Protein AF-A0A8J3TJX1-F1 (afdb_monomer_lite)

Structure (mmCIF, N/CA/C/O backbone):
data_AF-A0A8J3TJX1-F1
#
_entry.id   AF-A0A8J3TJX1-F1
#
loop_
_atom_site.group_PDB
_atom_site.id
_atom_site.type_symbol
_atom_site.label_atom_id
_atom_site.label_alt_id
_atom_site.label_comp_id
_atom_site.label_asym_id
_atom_site.label_entity_id
_atom_site.label_seq_id
_atom_site.pdbx_PDB_ins_code
_atom_site.Cartn_x
_atom_site.Cartn_y
_atom_site.Cartn_z
_atom_site.occupancy
_atom_site.B_iso_or_equiv
_atom_site.auth_seq_id
_atom_site.auth_comp_id
_atom_site.auth_asym_id
_atom_site.auth_atom_id
_atom_site.pdbx_PDB_model_num
ATOM 1 N N . MET A 1 1 ? 6.881 -2.103 4.581 1.00 71.44 1 MET A N 1
ATOM 2 C CA . MET A 1 1 ? 5.526 -1.945 4.130 1.00 71.44 1 MET A CA 1
ATOM 3 C C . MET A 1 1 ? 4.963 -3.289 4.451 1.00 71.44 1 MET A C 1
ATOM 5 O O . MET A 1 1 ? 5.129 -4.197 3.663 1.00 71.44 1 MET A O 1
ATOM 9 N N . PHE A 1 2 ? 4.411 -3.434 5.641 1.00 75.25 2 PHE A N 1
ATOM 10 C CA . PHE A 1 2 ? 3.755 -4.650 6.069 1.00 75.25 2 PHE A CA 1
ATOM 11 C C . PHE A 1 2 ? 2.280 -4.549 5.745 1.00 75.25 2 PHE A C 1
ATOM 13 O O . PHE A 1 2 ? 1.660 -3.515 5.979 1.00 75.25 2 PHE A O 1
ATOM 20 N N . VAL A 1 3 ? 1.724 -5.632 5.218 1.00 79.38 3 VAL A N 1
ATOM 21 C CA . VAL A 1 3 ? 0.285 -5.871 5.226 1.00 79.38 3 VAL A CA 1
ATOM 22 C C . VAL A 1 3 ? 0.061 -6.946 6.276 1.00 79.38 3 VAL A C 1
ATOM 24 O O . VAL A 1 3 ? 0.630 -8.024 6.149 1.00 79.38 3 VAL A O 1
ATOM 27 N N . GLY A 1 4 ? -0.684 -6.637 7.338 1.00 82.75 4 GLY A N 1
ATOM 28 C CA . GLY A 1 4 ? -0.884 -7.597 8.429 1.00 82.75 4 GLY A CA 1
A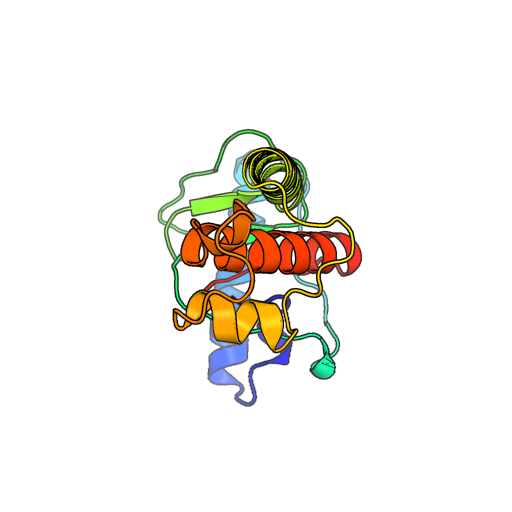TOM 29 C C . GLY A 1 4 ? 0.270 -7.681 9.425 1.00 82.75 4 GLY A C 1
ATOM 30 O O . GLY A 1 4 ? 0.734 -8.767 9.739 1.00 82.75 4 GLY A O 1
ATOM 31 N N . ILE A 1 5 ? 0.753 -6.555 9.958 1.00 83.69 5 ILE A N 1
ATOM 32 C CA . ILE A 1 5 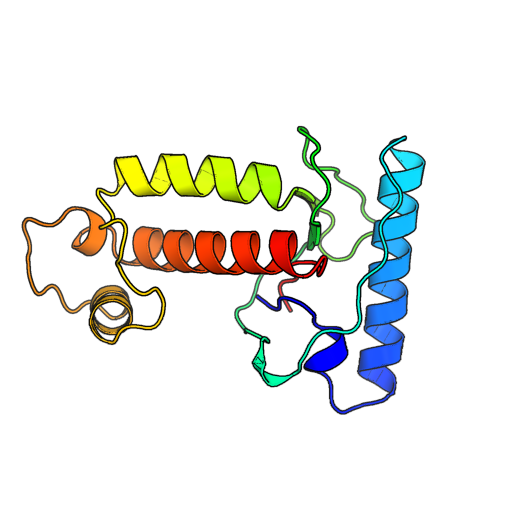? 1.967 -6.544 10.801 1.00 83.69 5 ILE A CA 1
ATOM 33 C C . ILE A 1 5 ? 1.914 -7.470 12.025 1.00 83.69 5 ILE A C 1
ATOM 35 O O . ILE A 1 5 ? 2.947 -7.967 12.457 1.00 83.69 5 ILE A O 1
ATOM 39 N N . LEU A 1 6 ? 0.726 -7.751 12.572 1.00 84.25 6 LEU A N 1
ATOM 40 C CA . LEU A 1 6 ? 0.584 -8.617 13.747 1.00 84.25 6 LEU A CA 1
ATOM 41 C C . LEU A 1 6 ? 1.048 -10.059 13.505 1.00 84.25 6 LEU A C 1
ATOM 43 O O . LEU A 1 6 ? 1.354 -10.751 14.471 1.00 84.25 6 LEU A O 1
ATOM 47 N N . THR A 1 7 ? 1.096 -10.508 12.252 1.00 81.50 7 THR A N 1
ATOM 48 C CA . THR A 1 7 ? 1.478 -11.880 11.883 1.00 81.50 7 THR A CA 1
ATOM 49 C C . THR A 1 7 ? 2.964 -11.993 11.565 1.00 81.50 7 THR A C 1
ATOM 51 O O . THR A 1 7 ? 3.519 -13.086 11.615 1.00 81.50 7 THR A O 1
ATOM 54 N N . ALA A 1 8 ? 3.610 -10.859 11.283 1.00 78.19 8 ALA A N 1
ATOM 55 C CA . ALA A 1 8 ? 5.039 -10.762 11.009 1.00 78.19 8 ALA A CA 1
ATOM 56 C C . ALA A 1 8 ? 5.897 -10.674 12.286 1.00 78.19 8 ALA A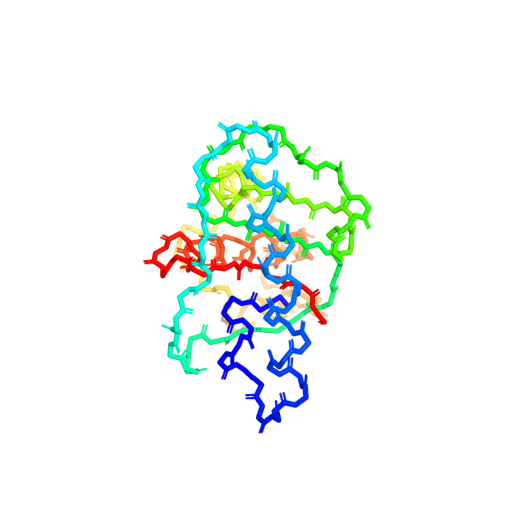 C 1
ATOM 58 O O . ALA A 1 8 ? 7.118 -10.785 12.210 1.00 78.19 8 ALA A O 1
ATOM 59 N N . LEU A 1 9 ? 5.277 -10.451 13.448 1.00 82.56 9 LEU A N 1
ATOM 60 C CA . LEU A 1 9 ? 5.960 -10.297 14.732 1.00 82.56 9 LEU A CA 1
ATOM 61 C C . LEU A 1 9 ? 6.070 -11.642 15.454 1.00 82.56 9 LEU A C 1
ATOM 63 O O . LEU A 1 9 ? 5.093 -12.386 15.546 1.00 82.56 9 LEU A O 1
ATOM 67 N N . ASP A 1 10 ? 7.244 -11.930 16.012 1.00 83.12 10 ASP A N 1
ATOM 68 C CA . ASP A 1 10 ? 7.529 -13.161 16.757 1.00 83.12 10 ASP A CA 1
ATOM 69 C C . ASP A 1 10 ? 7.574 -12.961 18.283 1.00 83.12 10 ASP A C 1
ATOM 71 O O . ASP A 1 10 ? 7.678 -13.938 19.032 1.00 83.12 10 ASP A O 1
ATOM 75 N N . ASP A 1 11 ? 7.437 -11.719 18.759 1.00 87.50 11 ASP A N 1
ATOM 76 C CA . ASP A 1 11 ? 7.528 -11.361 20.170 1.00 87.50 11 ASP A CA 1
ATOM 77 C C . ASP A 1 11 ? 6.237 -10.721 20.730 1.00 87.50 11 ASP A C 1
ATOM 79 O O . ASP A 1 11 ? 5.537 -9.936 20.084 1.00 87.50 11 ASP A O 1
ATOM 83 N N . GLU A 1 12 ? 5.902 -11.065 21.979 1.00 84.94 12 GLU A N 1
ATOM 84 C CA . GLU A 1 12 ? 4.674 -10.595 22.637 1.00 84.94 12 GLU A CA 1
ATOM 85 C C . GLU A 1 12 ? 4.660 -9.076 22.877 1.00 84.94 12 GLU A C 1
ATOM 87 O O . GLU A 1 12 ? 3.581 -8.474 22.914 1.00 84.94 12 GLU A O 1
ATOM 92 N N . GLU A 1 13 ? 5.830 -8.450 23.043 1.00 86.75 13 GLU A N 1
ATOM 93 C CA . GLU A 1 13 ? 5.956 -7.010 23.285 1.00 86.75 13 GLU A CA 1
ATOM 94 C C . GLU A 1 13 ? 5.613 -6.220 22.016 1.00 86.75 13 GLU A C 1
ATOM 96 O O . GLU A 1 13 ? 4.777 -5.314 22.070 1.00 86.75 13 GLU A O 1
ATOM 101 N N . GLY A 1 14 ? 6.157 -6.621 20.867 1.00 84.88 14 GLY A N 1
ATOM 102 C CA . GLY A 1 14 ? 5.836 -6.092 19.548 1.00 84.88 14 GLY A CA 1
ATOM 103 C C . GLY A 1 14 ? 4.355 -6.256 19.222 1.00 84.88 14 GLY A C 1
ATOM 104 O O . GLY A 1 14 ? 3.686 -5.284 18.859 1.00 84.88 14 GLY A O 1
ATOM 105 N N . VAL A 1 15 ? 3.791 -7.450 19.428 1.00 85.88 15 VAL A N 1
ATOM 106 C CA . VAL A 1 15 ? 2.352 -7.688 19.211 1.00 85.88 15 VAL A CA 1
ATOM 107 C C . VAL A 1 15 ? 1.497 -6.769 20.092 1.00 85.88 15 VAL A C 1
ATOM 109 O O . VAL A 1 15 ? 0.511 -6.194 19.620 1.00 85.88 15 VAL A O 1
ATOM 112 N N . ALA A 1 16 ? 1.848 -6.603 21.371 1.00 85.44 16 ALA A N 1
ATOM 113 C CA . ALA A 1 16 ? 1.120 -5.718 22.279 1.00 85.44 16 ALA A CA 1
ATOM 114 C C . ALA A 1 16 ? 1.234 -4.243 21.861 1.00 85.44 16 ALA A C 1
ATOM 116 O O . ALA A 1 16 ? 0.231 -3.522 21.891 1.00 85.44 16 ALA A O 1
ATOM 117 N N . HIS A 1 17 ? 2.424 -3.816 21.437 1.00 85.94 17 HIS A N 1
ATOM 118 C CA . HIS A 1 17 ? 2.682 -2.477 20.921 1.00 85.94 17 HIS A CA 1
ATOM 119 C C . HIS A 1 17 ? 1.791 -2.169 19.711 1.00 85.94 17 HIS A C 1
ATOM 121 O O . HIS A 1 17 ? 0.985 -1.236 19.760 1.00 85.94 17 HIS A O 1
ATOM 127 N N . TYR A 1 18 ? 1.841 -3.004 18.669 1.00 88.12 18 TYR A N 1
ATOM 128 C CA . TYR A 1 18 ? 1.073 -2.768 17.445 1.00 88.12 18 TYR A CA 1
ATOM 129 C C . TYR A 1 18 ? -0.438 -2.921 17.641 1.00 88.12 18 TYR A C 1
ATOM 131 O O . TYR A 1 18 ? -1.209 -2.197 17.017 1.00 88.12 18 TYR A O 1
ATOM 139 N N . ARG A 1 19 ? -0.910 -3.764 18.567 1.00 89.50 19 ARG A N 1
ATOM 140 C CA . ARG A 1 19 ? -2.338 -3.770 18.944 1.00 89.50 19 ARG A CA 1
ATOM 141 C C . ARG A 1 19 ? -2.803 -2.421 19.494 1.00 89.50 19 ARG A C 1
ATOM 143 O O . ARG A 1 19 ? -3.923 -2.006 19.198 1.00 89.50 19 ARG A O 1
ATOM 150 N N . GLY A 1 20 ? -1.966 -1.742 20.281 1.00 87.94 20 GLY A N 1
ATOM 151 C CA . GLY A 1 20 ? -2.249 -0.392 20.774 1.00 87.94 20 GLY A CA 1
ATOM 152 C C . GLY A 1 20 ? -2.376 0.620 19.634 1.00 87.94 20 GLY A C 1
ATOM 153 O O . GLY A 1 20 ? -3.347 1.376 19.578 1.00 87.94 20 GLY A O 1
ATOM 154 N N . GLU A 1 21 ? -1.450 0.567 18.681 1.00 88.50 21 GLU A N 1
ATOM 155 C CA . GLU A 1 21 ? -1.449 1.415 17.486 1.00 88.50 21 GLU A CA 1
ATOM 156 C C . GLU A 1 21 ? -2.686 1.199 16.598 1.00 88.50 21 GLU A C 1
ATOM 158 O O . GLU A 1 21 ? -3.377 2.146 16.212 1.00 88.50 21 GLU A O 1
ATOM 163 N N . LEU A 1 22 ? -3.044 -0.057 16.333 1.00 90.69 22 LEU A N 1
ATOM 164 C CA . LEU A 1 22 ? -4.205 -0.412 15.508 1.00 90.69 22 LEU A CA 1
ATOM 165 C C . LEU A 1 22 ? -5.532 -0.040 16.200 1.00 90.69 22 LEU A C 1
ATOM 167 O O . LEU A 1 22 ? -6.508 0.359 15.549 1.00 90.69 22 LEU A O 1
ATOM 171 N N . ALA A 1 23 ? -5.576 -0.087 17.535 1.00 90.06 23 ALA A N 1
ATOM 172 C CA . ALA A 1 23 ? -6.703 0.436 18.304 1.00 90.06 23 ALA A CA 1
ATOM 173 C C . ALA A 1 23 ? -6.839 1.963 18.159 1.00 90.06 23 ALA A C 1
ATOM 175 O O . ALA A 1 23 ? -7.962 2.477 18.097 1.00 90.06 23 ALA A O 1
ATOM 176 N N . MET A 1 24 ? -5.724 2.692 18.042 1.00 90.50 24 MET A N 1
ATOM 177 C CA . MET A 1 24 ? -5.754 4.130 17.767 1.00 90.50 24 MET A CA 1
ATOM 178 C C . MET A 1 24 ? -6.291 4.439 16.372 1.00 90.50 24 MET A C 1
ATOM 180 O O . MET A 1 24 ? -7.153 5.308 16.240 1.00 90.50 24 MET A O 1
ATOM 184 N N . VAL A 1 25 ? -5.895 3.674 15.353 1.00 89.31 25 VAL A N 1
ATOM 185 C CA . VAL A 1 25 ? -6.476 3.774 14.001 1.00 89.31 25 VAL A CA 1
ATOM 186 C C . VAL A 1 25 ? -8.000 3.587 14.039 1.00 89.31 25 VAL A C 1
ATOM 188 O O . VAL A 1 25 ? -8.749 4.403 13.494 1.00 89.31 25 VAL A O 1
ATOM 191 N N . THR A 1 26 ? -8.474 2.569 14.763 1.00 91.12 26 THR A N 1
ATOM 192 C CA . THR A 1 26 ? -9.909 2.305 14.970 1.00 91.12 26 THR A CA 1
ATOM 193 C C . THR A 1 26 ? -10.630 3.514 15.583 1.00 91.12 26 THR A C 1
ATOM 195 O O . THR A 1 26 ? -11.705 3.923 15.127 1.00 91.12 26 THR A O 1
ATOM 198 N N . ALA A 1 27 ? -10.049 4.100 16.634 1.00 90.50 27 ALA A N 1
ATOM 199 C CA . ALA A 1 27 ? -10.614 5.254 17.324 1.00 90.50 27 ALA A CA 1
ATOM 200 C C . ALA A 1 27 ? -10.674 6.495 16.418 1.00 90.50 27 ALA A C 1
ATOM 202 O O . ALA A 1 27 ? -11.666 7.230 16.454 1.00 90.50 27 ALA A O 1
ATOM 203 N N . THR A 1 28 ? -9.656 6.699 15.582 1.00 91.19 28 THR A N 1
ATOM 204 C CA . THR A 1 28 ? -9.576 7.808 14.623 1.00 91.19 28 THR A CA 1
ATOM 205 C C . THR A 1 28 ? -10.650 7.702 13.541 1.00 91.19 28 THR A C 1
ATOM 207 O O . THR A 1 28 ? -11.369 8.675 13.307 1.00 91.19 28 THR A O 1
ATOM 210 N N . LEU A 1 29 ? -10.861 6.517 12.954 1.00 90.50 29 LEU A N 1
ATOM 211 C CA . LEU A 1 29 ? -11.952 6.289 11.993 1.00 90.50 29 LEU A CA 1
ATOM 212 C C . LEU A 1 29 ? -13.322 6.594 12.609 1.00 90.50 29 LEU A C 1
ATOM 214 O O . LEU A 1 29 ? -14.138 7.309 12.022 1.00 90.50 29 LEU A O 1
ATOM 218 N N . LYS A 1 30 ? -13.555 6.113 13.836 1.00 91.00 30 LYS A N 1
ATOM 219 C CA . LYS A 1 30 ? -14.800 6.373 14.566 1.00 91.00 30 LYS A CA 1
ATOM 220 C C . LYS A 1 30 ? -15.005 7.866 14.836 1.00 91.00 30 LYS A C 1
ATOM 222 O O . LYS A 1 30 ? -16.119 8.361 14.677 1.00 91.00 30 LYS A O 1
ATOM 227 N N . ALA A 1 31 ? -13.955 8.587 15.233 1.00 89.81 31 ALA A N 1
ATOM 228 C CA . ALA A 1 31 ? -14.015 10.030 15.472 1.00 89.81 31 ALA A CA 1
ATOM 229 C C . ALA A 1 31 ? -14.323 10.824 14.190 1.00 89.81 31 ALA A C 1
ATOM 231 O O . ALA A 1 31 ? -15.010 11.842 14.257 1.00 89.81 31 ALA A O 1
ATOM 232 N N . ALA A 1 32 ? -13.880 10.329 13.032 1.00 88.38 32 ALA A N 1
ATOM 233 C CA . ALA A 1 32 ? -14.190 10.892 11.719 1.00 88.38 32 ALA A CA 1
ATOM 234 C C . ALA A 1 32 ? -15.598 10.529 11.196 1.00 88.38 32 ALA A C 1
ATOM 236 O O . ALA A 1 32 ? -15.982 10.977 10.118 1.00 88.38 32 ALA A O 1
ATOM 237 N N . GLY A 1 33 ? -16.381 9.727 11.932 1.00 87.81 33 GLY A N 1
ATOM 238 C CA . GLY A 1 33 ? -17.704 9.267 11.497 1.00 87.81 33 GLY A CA 1
ATOM 239 C C . GLY A 1 33 ? -17.663 8.206 10.392 1.00 87.81 33 GLY A C 1
ATOM 240 O O . GLY A 1 33 ? -18.661 8.011 9.698 1.00 87.81 33 GLY A O 1
ATOM 241 N N . LEU A 1 34 ? -16.521 7.536 10.215 1.00 92.12 34 LEU A N 1
ATOM 242 C CA . LEU A 1 34 ? -16.321 6.479 9.226 1.00 92.12 34 LEU A CA 1
ATOM 243 C C . LEU A 1 34 ? -16.645 5.091 9.808 1.00 92.12 34 LEU A C 1
ATOM 245 O O . LEU A 1 34 ? -16.701 4.930 11.035 1.00 92.12 34 LEU A O 1
ATOM 249 N N . PRO A 1 35 ? -16.857 4.072 8.947 1.00 86.19 35 PRO A N 1
ATOM 250 C CA . PRO A 1 35 ? -16.982 2.690 9.390 1.00 86.19 35 PRO A CA 1
ATOM 251 C C . PRO A 1 35 ? -15.824 2.290 10.305 1.00 86.19 35 PRO A C 1
ATOM 253 O O . PRO A 1 35 ? -14.665 2.619 10.057 1.00 86.19 35 PRO A O 1
ATOM 256 N N . THR A 1 36 ? -16.156 1.590 11.386 1.00 85.31 36 THR A N 1
ATOM 257 C CA . THR A 1 36 ? -15.150 1.050 12.302 1.00 85.31 36 THR A CA 1
ATOM 258 C C . THR A 1 36 ? -14.425 -0.108 11.622 1.00 85.31 36 THR A C 1
ATOM 260 O O . THR A 1 36 ? -15.052 -0.894 10.914 1.00 85.31 36 THR A O 1
ATOM 263 N N . TRP A 1 37 ? -13.121 -0.210 11.845 1.00 89.62 37 TRP A N 1
ATOM 264 C CA . TRP A 1 37 ? -12.261 -1.244 11.280 1.00 89.62 37 TRP A CA 1
ATOM 265 C C . TRP A 1 37 ? -11.427 -1.877 12.394 1.00 89.62 37 TRP A C 1
ATOM 267 O O . TRP A 1 37 ? -11.072 -1.189 13.347 1.00 89.62 37 TRP A O 1
ATOM 277 N N . HIS A 1 38 ? -11.143 -3.172 12.272 1.00 84.25 38 HIS A N 1
ATOM 278 C CA . HIS A 1 38 ? -10.259 -3.925 13.155 1.00 84.25 38 HIS A CA 1
ATOM 279 C C . HIS A 1 38 ? -9.333 -4.781 12.293 1.00 84.25 38 HIS A C 1
ATOM 281 O O . HIS A 1 38 ? -9.807 -5.406 11.344 1.00 84.25 38 HIS A O 1
ATOM 287 N N . GLU A 1 39 ? -8.045 -4.807 12.637 1.00 84.62 39 GLU A N 1
ATOM 288 C CA . GLU A 1 39 ? -7.056 -5.648 11.959 1.00 84.62 39 GLU A CA 1
ATOM 289 C C . GLU A 1 39 ? -7.465 -7.134 12.061 1.00 84.62 39 GLU A C 1
ATOM 291 O O . GLU A 1 39 ? -7.750 -7.602 13.170 1.00 84.62 39 GLU A O 1
ATOM 296 N N . PRO A 1 40 ? -7.536 -7.868 10.939 1.00 81.19 40 PRO A N 1
ATOM 297 C CA . PRO A 1 40 ? -7.765 -9.305 10.924 1.00 81.19 40 PRO A CA 1
ATOM 298 C C . PRO A 1 40 ? -6.485 -10.085 11.259 1.00 81.19 40 PRO A C 1
ATOM 300 O O . PRO A 1 40 ? -5.374 -9.603 11.053 1.00 81.19 40 PRO A O 1
ATOM 303 N N . ASP A 1 41 ? -6.645 -11.328 11.715 1.00 75.00 41 ASP A N 1
ATOM 304 C CA . ASP A 1 41 ? -5.539 -12.286 11.750 1.00 75.00 41 ASP A CA 1
ATOM 305 C C . ASP A 1 41 ? -5.247 -12.739 10.306 1.00 75.00 41 ASP A C 1
ATOM 307 O O . ASP A 1 41 ? -6.134 -13.266 9.630 1.00 75.00 41 ASP A O 1
ATOM 311 N N . VAL A 1 42 ? -4.026 -12.503 9.823 1.00 68.94 42 VAL A N 1
ATOM 312 C CA . VAL A 1 42 ? -3.579 -12.818 8.449 1.00 68.94 42 VAL A CA 1
ATOM 313 C C . VAL A 1 42 ? -2.634 -14.032 8.459 1.00 68.94 42 VAL A C 1
ATOM 315 O O . VAL A 1 42 ? -2.102 -14.402 9.505 1.00 68.94 42 VAL A O 1
ATOM 318 N N . ASP A 1 43 ? -2.419 -14.688 7.320 1.00 67.12 43 ASP A N 1
ATOM 319 C CA . ASP A 1 43 ? -1.413 -15.755 7.228 1.00 67.12 43 ASP A CA 1
ATOM 320 C C . ASP A 1 43 ? 0.004 -15.131 7.232 1.00 67.12 43 ASP A C 1
ATOM 322 O O . ASP A 1 43 ? 0.231 -14.163 6.498 1.00 67.12 43 ASP A O 1
ATOM 326 N N . PRO A 1 44 ? 0.964 -15.615 8.047 1.00 58.59 44 PRO A N 1
ATOM 327 C CA . PRO A 1 44 ? 2.343 -15.119 8.038 1.00 58.59 44 PRO A CA 1
ATOM 328 C C . PRO A 1 44 ? 3.022 -15.185 6.663 1.00 58.59 44 PRO A C 1
ATOM 330 O O . PRO A 1 44 ? 3.867 -14.341 6.364 1.00 58.59 44 PRO A O 1
ATOM 333 N N . ASP A 1 45 ? 2.633 -16.143 5.815 1.00 60.97 45 ASP A N 1
ATOM 334 C CA . ASP A 1 45 ? 3.189 -16.301 4.466 1.00 60.97 45 ASP A CA 1
ATOM 335 C C . ASP A 1 45 ? 2.719 -15.194 3.487 1.00 60.97 45 ASP A C 1
ATOM 337 O O . ASP A 1 45 ? 3.228 -15.097 2.369 1.00 60.97 45 ASP A O 1
ATOM 341 N N . GLU A 1 46 ? 1.783 -14.325 3.897 1.00 59.25 46 GLU A N 1
ATOM 342 C CA . GLU A 1 46 ? 1.267 -13.191 3.111 1.00 59.25 46 GLU A CA 1
ATOM 343 C C . GLU A 1 46 ? 1.886 -11.820 3.497 1.00 59.25 46 GLU A C 1
ATOM 345 O O . GLU A 1 46 ? 1.481 -10.786 2.954 1.00 59.25 46 GLU A O 1
ATOM 350 N N . ALA A 1 47 ? 2.872 -11.778 4.406 1.00 51.91 47 ALA A N 1
ATOM 351 C CA . ALA A 1 47 ? 3.498 -10.539 4.903 1.00 51.91 47 ALA A CA 1
ATOM 352 C C . ALA A 1 47 ? 4.615 -9.957 3.981 1.00 51.91 47 ALA A C 1
ATOM 354 O O . ALA A 1 47 ? 5.273 -10.683 3.239 1.00 51.91 47 ALA A O 1
ATOM 355 N N . TYR A 1 48 ? 4.861 -8.630 4.030 1.00 50.75 48 TYR A N 1
ATOM 356 C CA . TYR A 1 48 ? 5.818 -7.863 3.179 1.00 50.75 48 TYR A CA 1
ATOM 357 C C . TYR A 1 48 ? 6.596 -6.778 3.989 1.00 50.75 48 TYR A C 1
ATOM 359 O O . TYR A 1 48 ? 6.106 -6.424 5.048 1.00 50.75 48 TYR A O 1
ATOM 367 N N . ASP A 1 49 ? 7.756 -6.219 3.560 1.00 44.59 49 ASP A N 1
ATOM 368 C CA . ASP A 1 49 ? 8.578 -5.241 4.353 1.00 44.59 49 ASP A CA 1
ATOM 369 C C . ASP A 1 49 ? 9.342 -4.143 3.526 1.00 44.59 49 ASP A C 1
ATOM 371 O O . ASP A 1 49 ? 9.899 -4.480 2.491 1.00 44.59 49 ASP A O 1
ATOM 375 N N . GLU A 1 50 ? 9.368 -2.864 4.005 1.00 47.88 50 GLU A N 1
ATOM 376 C CA . GLU A 1 50 ? 9.919 -1.543 3.519 1.00 47.88 50 GLU A CA 1
ATOM 377 C C . GLU A 1 50 ? 9.620 -0.320 4.488 1.00 47.88 50 GLU A C 1
ATOM 379 O O . GLU A 1 50 ? 8.506 -0.169 4.990 1.00 47.88 50 GLU A O 1
ATOM 384 N N . GLN A 1 51 ? 10.510 0.669 4.685 1.00 43.31 51 GLN A N 1
ATOM 385 C CA . GLN A 1 51 ? 10.340 1.727 5.727 1.00 43.31 51 GLN A CA 1
ATOM 386 C C . GLN A 1 51 ? 9.745 3.084 5.256 1.00 43.31 51 GLN A C 1
ATOM 388 O O . GLN A 1 51 ? 10.319 3.774 4.415 1.00 43.31 51 GLN A O 1
ATOM 393 N N . MET A 1 52 ? 8.646 3.524 5.884 1.00 54.75 52 MET A N 1
ATOM 394 C CA . MET A 1 52 ? 7.997 4.862 5.878 1.00 54.75 52 MET A CA 1
ATOM 395 C C . MET A 1 52 ? 7.164 4.988 7.181 1.00 54.75 52 MET A C 1
ATOM 397 O O . MET A 1 52 ? 7.189 4.065 7.977 1.00 54.75 52 MET A O 1
ATOM 401 N N . TYR A 1 53 ? 6.432 6.081 7.441 1.00 63.41 53 TYR A N 1
ATOM 402 C CA . TYR A 1 53 ? 5.553 6.208 8.624 1.00 63.41 53 TYR A CA 1
ATOM 403 C C . TYR A 1 53 ? 4.095 6.488 8.214 1.00 63.41 53 TYR A C 1
ATOM 405 O O . TYR A 1 53 ? 3.860 7.236 7.265 1.00 63.41 53 TYR A O 1
ATOM 413 N N . GLY A 1 54 ? 3.122 5.941 8.954 1.00 82.94 54 GLY A N 1
ATOM 414 C CA . GLY A 1 54 ? 1.677 6.107 8.719 1.00 82.94 54 GLY A CA 1
ATOM 415 C C . GLY A 1 54 ? 0.975 4.800 8.329 1.00 82.94 54 GLY A C 1
ATOM 416 O O . GLY A 1 54 ? 1.617 3.760 8.200 1.00 82.94 54 GLY A O 1
ATOM 417 N N . TYR A 1 55 ? -0.347 4.851 8.136 1.00 89.75 55 TYR A N 1
ATOM 418 C CA . TYR A 1 55 ? -1.164 3.668 7.827 1.00 89.75 55 TYR A CA 1
ATOM 419 C C . TYR A 1 55 ? -2.071 3.888 6.613 1.00 89.75 55 TYR A C 1
ATOM 421 O O . TYR A 1 55 ? -2.614 4.979 6.432 1.00 89.75 55 TYR A O 1
ATOM 429 N N . TYR A 1 56 ? -2.316 2.831 5.835 1.00 93.81 56 TYR A N 1
ATOM 430 C CA . TYR A 1 56 ? -3.466 2.739 4.929 1.00 93.81 56 TYR A CA 1
ATOM 431 C C . TYR A 1 56 ? -4.387 1.606 5.374 1.00 93.81 56 TYR A C 1
ATOM 433 O O . TYR A 1 56 ? -3.929 0.491 5.604 1.00 93.81 56 TYR A O 1
ATOM 441 N N . VAL A 1 57 ? -5.686 1.878 5.485 1.00 95.3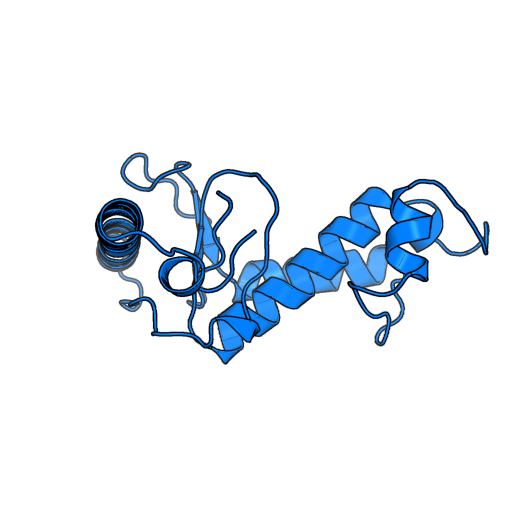8 57 VAL A N 1
ATOM 442 C CA . VAL A 1 57 ? -6.691 0.885 5.906 1.00 95.38 57 VAL A CA 1
ATOM 443 C C . VAL A 1 57 ? -7.666 0.548 4.776 1.00 95.38 57 VAL A C 1
ATOM 445 O O . VAL A 1 57 ? -7.957 1.414 3.941 1.00 95.38 57 VAL A O 1
ATOM 448 N N . PRO A 1 58 ? -8.259 -0.660 4.762 1.00 96.19 58 PRO A N 1
ATOM 449 C CA . PRO A 1 58 ? -9.221 -1.096 3.746 1.00 96.19 58 PRO A CA 1
ATOM 450 C C . PRO A 1 58 ? -10.629 -0.540 4.003 1.00 96.19 58 PRO A C 1
ATOM 452 O O . PRO A 1 58 ? -11.633 -1.246 4.002 1.00 96.19 58 PRO A O 1
ATOM 455 N N . VAL A 1 59 ? -10.701 0.768 4.240 1.00 95.75 59 VAL A N 1
ATOM 456 C CA . VAL A 1 59 ? -11.939 1.540 4.341 1.00 95.75 59 VAL A CA 1
ATOM 457 C C . VAL A 1 59 ? -11.896 2.597 3.250 1.00 95.75 59 VAL A C 1
ATOM 459 O O . VAL A 1 59 ? -10.892 3.293 3.100 1.00 95.75 59 VAL A O 1
ATOM 462 N N . ASP A 1 60 ? -12.962 2.722 2.463 1.00 96.62 60 ASP A N 1
ATOM 463 C CA . ASP A 1 60 ? -13.041 3.751 1.427 1.00 96.62 60 ASP A CA 1
ATOM 464 C C . ASP A 1 60 ? -13.410 5.115 2.033 1.00 96.62 60 ASP A C 1
ATOM 466 O O . ASP A 1 60 ? -14.535 5.334 2.487 1.00 96.62 60 ASP A O 1
ATOM 470 N N . PHE A 1 61 ? -12.455 6.045 2.019 1.00 94.94 61 PHE A N 1
ATOM 471 C CA . PHE A 1 61 ? -12.660 7.447 2.368 1.00 94.94 61 PHE A CA 1
ATOM 472 C C . PHE A 1 61 ? -11.696 8.332 1.573 1.00 94.94 61 PHE A C 1
ATOM 474 O O . PHE A 1 61 ? -10.590 7.922 1.239 1.00 94.94 61 PHE A O 1
ATOM 481 N N . GLN A 1 62 ? -12.138 9.543 1.237 1.00 90.12 62 GLN A N 1
ATOM 482 C CA . GLN A 1 62 ? -11.422 10.442 0.326 1.00 90.12 62 GLN A CA 1
ATOM 483 C C . GLN A 1 62 ? -10.256 11.214 0.972 1.00 90.12 62 GLN A C 1
ATOM 485 O O . GLN A 1 62 ? -9.143 11.123 0.458 1.00 90.12 62 GLN A O 1
ATOM 490 N N . PRO A 1 63 ? -10.457 11.994 2.051 1.00 90.19 63 PRO A N 1
ATOM 491 C CA . PRO A 1 63 ? -9.372 12.790 2.613 1.00 90.19 63 PRO A CA 1
ATOM 492 C C . PRO A 1 63 ? -8.433 11.927 3.458 1.00 90.19 63 PRO A C 1
ATOM 494 O O . PRO A 1 63 ? -8.896 11.159 4.295 1.00 90.19 63 PRO A O 1
ATOM 497 N N . VAL A 1 64 ? -7.118 12.113 3.310 1.00 91.19 64 VAL A N 1
ATOM 498 C CA . VAL A 1 64 ? -6.155 11.610 4.301 1.00 91.19 64 VAL A CA 1
ATOM 499 C C . VAL A 1 64 ? -6.497 12.232 5.652 1.00 91.19 64 VAL A C 1
ATOM 501 O O . VAL A 1 64 ? -6.626 13.455 5.763 1.00 91.19 64 VAL A O 1
ATOM 504 N N . ILE A 1 65 ? -6.664 11.394 6.671 1.00 91.44 65 ILE A N 1
ATOM 505 C CA . ILE A 1 65 ? -6.909 11.858 8.032 1.00 91.44 65 ILE A CA 1
ATOM 506 C C . ILE A 1 65 ? -5.554 12.149 8.667 1.00 91.44 65 ILE A C 1
ATOM 508 O O . ILE A 1 65 ? -4.670 11.293 8.675 1.00 91.44 65 ILE A O 1
ATOM 512 N N . ILE A 1 66 ? -5.405 13.365 9.187 1.00 90.06 66 ILE A N 1
ATOM 513 C CA . ILE A 1 66 ? -4.214 13.797 9.915 1.00 90.06 66 ILE A CA 1
ATOM 514 C C . ILE A 1 66 ? -4.560 13.788 11.399 1.00 90.06 66 ILE A C 1
ATOM 516 O O . ILE A 1 66 ? -5.448 14.525 11.832 1.00 90.06 66 ILE A O 1
ATOM 520 N N . ASP A 1 67 ? -3.881 12.939 12.161 1.00 85.94 67 ASP A N 1
ATOM 521 C CA . ASP A 1 67 ? -4.120 12.768 13.590 1.00 85.94 67 ASP A CA 1
ATOM 522 C C . ASP A 1 67 ? -2.827 12.357 14.294 1.00 85.94 67 ASP A C 1
ATOM 524 O O . ASP A 1 67 ? -2.335 11.247 14.109 1.00 85.94 67 ASP A O 1
ATOM 528 N N . GLU A 1 68 ? -2.291 13.245 15.132 1.00 83.56 68 GLU A N 1
ATOM 529 C CA . GLU A 1 68 ? -1.036 13.030 15.870 1.00 83.56 68 GLU A CA 1
ATOM 530 C C . GLU A 1 68 ? -1.097 11.846 16.847 1.00 83.56 68 GLU A C 1
ATOM 532 O O . GLU A 1 68 ? -0.066 11.405 17.348 1.00 83.56 68 GLU A O 1
ATOM 537 N N . ARG A 1 69 ? -2.295 11.324 17.134 1.00 82.94 69 ARG A N 1
ATOM 538 C CA . ARG A 1 69 ? -2.481 10.150 17.993 1.00 82.94 69 ARG A CA 1
ATOM 539 C C . ARG A 1 69 ? -2.243 8.827 17.260 1.00 82.94 69 ARG A C 1
ATOM 541 O O . ARG A 1 69 ? -2.203 7.791 17.912 1.00 82.94 69 ARG A O 1
ATOM 548 N N . VAL A 1 70 ? -2.153 8.846 15.931 1.00 82.81 70 VAL A N 1
ATOM 549 C CA . VAL A 1 70 ? -1.810 7.688 15.096 1.00 82.81 70 VAL A CA 1
ATOM 550 C C . VAL A 1 70 ? -0.314 7.749 14.803 1.00 82.81 70 VAL A C 1
ATOM 552 O O . VAL A 1 70 ? 0.169 8.807 14.395 1.00 82.81 70 VAL A O 1
ATOM 555 N N . SER A 1 71 ? 0.432 6.648 14.958 1.00 80.81 71 SER A N 1
ATOM 556 C CA . SER A 1 71 ? 1.852 6.666 14.582 1.00 80.81 71 SER A CA 1
ATOM 557 C C . SER A 1 71 ? 2.051 7.061 13.124 1.00 80.81 71 SER A C 1
ATOM 559 O O . SER A 1 71 ? 1.339 6.624 12.222 1.00 80.81 71 SER A O 1
ATOM 561 N N . GLY A 1 72 ? 3.017 7.950 12.906 1.00 78.88 72 GLY A N 1
ATOM 562 C CA . GLY A 1 72 ? 3.255 8.594 11.618 1.00 78.88 72 GLY A CA 1
ATOM 563 C C . GLY A 1 72 ? 2.308 9.748 11.283 1.00 78.88 72 GLY A C 1
ATOM 564 O O . GLY A 1 72 ? 2.604 10.495 10.360 1.00 78.88 72 GLY A O 1
ATOM 565 N N . GLY A 1 73 ? 1.216 9.948 12.025 1.00 83.31 73 GLY A N 1
ATOM 566 C CA . GLY A 1 73 ? 0.327 11.110 11.915 1.00 83.31 73 GLY A CA 1
ATOM 567 C C . GLY A 1 73 ? -0.639 11.106 10.727 1.00 83.31 73 GLY A C 1
ATOM 568 O O . GLY A 1 73 ? -1.499 11.984 10.653 1.00 83.31 73 GLY A O 1
ATOM 569 N N . TYR A 1 74 ? -0.529 10.136 9.814 1.00 89.94 74 TYR A N 1
ATOM 570 C CA . TYR A 1 74 ? -1.327 10.052 8.589 1.00 89.94 74 TYR A CA 1
ATOM 571 C C . TYR A 1 74 ? -2.046 8.707 8.481 1.00 89.94 74 TYR A C 1
ATOM 573 O O . TYR A 1 74 ? -1.430 7.645 8.593 1.00 89.94 74 TYR A O 1
ATOM 581 N N . LEU A 1 75 ? -3.348 8.770 8.200 1.00 92.19 75 LEU A N 1
ATOM 582 C CA . LEU A 1 75 ? -4.198 7.618 7.924 1.00 92.19 75 LEU A CA 1
ATOM 583 C C . LEU A 1 75 ? -4.862 7.774 6.549 1.00 92.19 75 LEU A C 1
ATOM 585 O O . LEU A 1 75 ? -5.69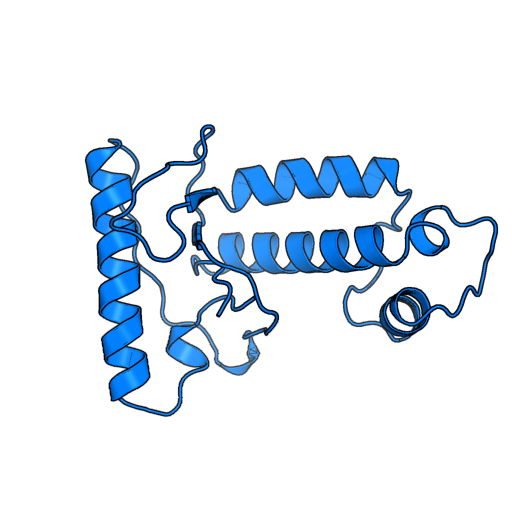0 8.664 6.334 1.00 92.19 75 LEU A O 1
ATOM 589 N N . GLY A 1 76 ? -4.483 6.905 5.616 1.00 94.50 76 GLY A N 1
ATOM 590 C CA . GLY A 1 76 ? -4.994 6.846 4.250 1.00 94.50 76 GLY A CA 1
ATOM 591 C C . GLY A 1 76 ? -5.927 5.660 3.991 1.00 94.50 76 GLY A C 1
ATOM 592 O O . GLY A 1 76 ? -6.058 4.740 4.797 1.00 94.50 76 GLY A O 1
ATOM 593 N N . SER A 1 77 ? -6.589 5.685 2.836 1.00 96.88 77 SER A N 1
ATOM 594 C CA . SER A 1 77 ? -7.460 4.604 2.364 1.00 96.88 77 SER A CA 1
ATOM 595 C C . SER A 1 77 ? -6.718 3.714 1.367 1.00 96.88 77 SER A C 1
ATOM 597 O O . SER A 1 77 ? -6.228 4.224 0.357 1.00 96.88 77 SER A O 1
ATOM 599 N N . SER A 1 78 ? -6.692 2.395 1.584 1.00 97.44 78 SER A N 1
ATOM 600 C CA . SER A 1 78 ? -6.126 1.429 0.626 1.00 97.44 78 SER A CA 1
ATOM 601 C C . SER A 1 78 ? -6.865 1.459 -0.716 1.00 97.44 78 SER A C 1
ATOM 603 O O . SER A 1 78 ? -6.244 1.310 -1.764 1.00 97.44 78 SER A O 1
ATOM 605 N N . HIS A 1 79 ? -8.173 1.748 -0.714 1.00 97.50 79 HIS A N 1
ATOM 606 C CA . HIS A 1 79 ? -8.947 1.930 -1.946 1.00 97.50 79 HIS A CA 1
ATOM 607 C C . HIS A 1 79 ? -8.475 3.153 -2.738 1.00 97.50 79 HIS A C 1
ATOM 609 O O . HIS A 1 79 ? -8.249 3.066 -3.944 1.00 97.50 79 HIS A O 1
ATOM 615 N N . ARG A 1 80 ? -8.283 4.296 -2.064 1.00 97.00 80 ARG A N 1
ATOM 616 C CA . ARG A 1 80 ? -7.818 5.524 -2.730 1.00 97.00 80 ARG A CA 1
ATOM 617 C C . ARG A 1 80 ? -6.360 5.450 -3.154 1.00 97.00 80 ARG A C 1
ATOM 619 O O . ARG A 1 80 ? -6.035 5.968 -4.221 1.00 97.00 80 ARG A O 1
ATOM 626 N N . LEU A 1 81 ? -5.521 4.780 -2.365 1.00 96.06 81 LEU A N 1
ATOM 627 C CA . LEU A 1 81 ? -4.144 4.469 -2.735 1.00 96.06 81 LEU A CA 1
ATOM 628 C C . LEU A 1 81 ? -4.110 3.626 -4.015 1.00 96.06 81 LEU A C 1
ATOM 630 O O . LEU A 1 81 ? -3.441 4.013 -4.967 1.00 96.06 81 LEU A O 1
ATOM 634 N N . LEU A 1 82 ? -4.886 2.536 -4.077 1.00 96.75 82 LEU A N 1
ATOM 635 C CA . LEU A 1 82 ? -4.962 1.682 -5.265 1.00 96.75 82 LEU A CA 1
ATOM 636 C C . LEU A 1 82 ? -5.405 2.472 -6.503 1.00 96.75 82 LEU A C 1
ATOM 638 O O . LEU A 1 82 ? -4.768 2.379 -7.550 1.00 96.75 82 LEU A O 1
ATOM 642 N N . ASP A 1 83 ? -6.461 3.277 -6.386 1.00 97.19 83 ASP A N 1
ATOM 643 C CA . ASP A 1 83 ? -6.963 4.100 -7.490 1.00 97.19 83 ASP A CA 1
ATOM 644 C C . ASP A 1 83 ? -5.902 5.076 -8.030 1.00 97.19 83 ASP A C 1
ATOM 646 O O . ASP A 1 83 ? -5.816 5.289 -9.245 1.00 97.19 83 ASP A O 1
ATOM 650 N N . GLU A 1 84 ? -5.120 5.701 -7.144 1.00 95.81 84 GLU A N 1
ATOM 651 C CA . GLU A 1 84 ? -4.031 6.613 -7.514 1.00 95.81 84 GLU A CA 1
ATOM 652 C C . GLU A 1 84 ? -2.861 5.860 -8.144 1.00 95.81 84 GLU A C 1
ATOM 654 O O . GLU A 1 84 ? -2.422 6.221 -9.236 1.00 95.81 84 GLU A O 1
ATOM 659 N N . CYS A 1 85 ? -2.402 4.766 -7.536 1.00 96.38 85 CYS A N 1
ATOM 660 C CA . CYS A 1 85 ? -1.314 3.978 -8.100 1.00 96.38 85 CYS A CA 1
ATOM 661 C C . CYS A 1 85 ? -1.690 3.389 -9.467 1.00 96.38 85 CYS A C 1
ATOM 663 O O . CYS A 1 85 ? -0.869 3.411 -10.373 1.00 96.38 85 CYS A O 1
ATOM 665 N N . LEU A 1 86 ? -2.941 2.972 -9.694 1.00 96.88 86 LEU A N 1
ATOM 666 C CA . LEU A 1 86 ? -3.397 2.539 -11.023 1.00 96.88 86 LEU A CA 1
ATOM 667 C C . LEU A 1 86 ? -3.420 3.682 -12.054 1.00 96.88 86 LEU A C 1
ATOM 669 O O . LEU A 1 86 ? -3.271 3.428 -13.251 1.00 96.88 86 LEU A O 1
ATOM 673 N N . ARG A 1 87 ? -3.616 4.943 -11.637 1.00 96.75 87 ARG A N 1
ATOM 674 C CA . ARG A 1 87 ? -3.438 6.104 -12.531 1.00 96.75 87 ARG A CA 1
ATOM 675 C C . ARG A 1 87 ? -1.969 6.302 -12.881 1.00 96.75 87 ARG A C 1
ATOM 677 O O . ARG A 1 87 ? -1.669 6.485 -14.058 1.00 96.75 87 ARG A O 1
ATOM 684 N N . LEU A 1 88 ? -1.083 6.230 -11.890 1.00 96.19 88 LEU A N 1
ATOM 685 C CA . LEU A 1 88 ? 0.362 6.349 -12.089 1.00 96.19 88 LEU A CA 1
ATOM 686 C C . LEU A 1 88 ? 0.903 5.218 -12.966 1.00 96.19 88 LEU A C 1
ATOM 688 O O . LEU A 1 88 ? 1.647 5.490 -13.898 1.00 96.19 88 LEU A O 1
ATOM 692 N N . ALA A 1 89 ? 0.456 3.981 -12.757 1.00 96.31 89 ALA A N 1
ATOM 693 C CA . ALA A 1 89 ? 0.874 2.832 -13.550 1.00 96.31 89 ALA A CA 1
ATOM 694 C C . ALA A 1 89 ? 0.592 3.007 -15.044 1.00 96.31 89 ALA A C 1
ATOM 696 O O . ALA A 1 89 ? 1.443 2.699 -15.874 1.00 96.31 89 ALA A O 1
ATOM 697 N N . ARG A 1 90 ? -0.561 3.593 -15.393 1.00 96.56 90 ARG A N 1
ATOM 698 C CA . ARG A 1 90 ? -0.873 3.943 -16.786 1.00 96.56 90 ARG A CA 1
ATOM 699 C C . ARG A 1 90 ? 0.040 5.032 -17.344 1.00 96.56 90 ARG A C 1
ATOM 701 O O . ARG A 1 90 ? 0.374 4.978 -18.519 1.00 96.56 90 ARG A O 1
ATOM 708 N N . LEU A 1 91 ? 0.422 6.017 -16.530 1.00 96.25 91 LEU A N 1
ATOM 709 C CA . LEU A 1 91 ? 1.344 7.083 -16.941 1.00 96.25 91 LEU A CA 1
ATOM 710 C C . LEU A 1 91 ? 2.786 6.589 -17.083 1.00 96.25 91 LEU A C 1
ATOM 712 O O . LEU A 1 91 ? 3.530 7.140 -17.883 1.00 96.25 91 LEU A O 1
ATOM 716 N N . LEU A 1 92 ? 3.164 5.571 -16.311 1.00 95.50 92 LEU A N 1
ATOM 717 C CA . LEU A 1 92 ? 4.467 4.912 -16.366 1.00 95.50 92 LEU A CA 1
ATOM 718 C C . LEU A 1 92 ? 4.532 3.824 -17.446 1.00 95.50 92 LEU A C 1
ATOM 720 O O . LEU A 1 92 ? 5.599 3.260 -17.658 1.00 95.50 92 LEU A O 1
ATOM 724 N N . GLU A 1 93 ? 3.416 3.531 -18.123 1.00 96.00 93 GLU A N 1
ATOM 725 C CA . GLU A 1 93 ? 3.293 2.434 -19.093 1.00 96.00 93 GLU A CA 1
ATOM 726 C C . GLU A 1 93 ? 3.728 1.081 -18.501 1.00 96.00 93 GLU A C 1
ATOM 728 O O . GLU A 1 93 ? 4.411 0.281 -19.143 1.00 96.00 93 GLU A O 1
ATOM 733 N N . LEU A 1 94 ? 3.337 0.832 -17.245 1.00 94.69 94 LEU A N 1
ATOM 734 C CA . LEU A 1 94 ? 3.559 -0.455 -16.595 1.00 94.69 94 LEU A CA 1
ATOM 735 C C . LEU A 1 94 ? 2.751 -1.550 -17.313 1.00 94.69 94 LEU A C 1
ATOM 737 O O . LEU A 1 94 ? 1.546 -1.367 -17.512 1.00 94.69 94 LEU A O 1
ATOM 741 N N . PRO A 1 95 ? 3.367 -2.691 -17.673 1.00 92.19 95 PRO A N 1
ATOM 742 C CA . PRO A 1 95 ? 2.622 -3.846 -18.157 1.00 92.19 95 PRO A CA 1
ATOM 743 C C . PRO A 1 95 ? 1.642 -4.351 -17.089 1.00 92.19 95 PRO A C 1
ATOM 745 O O . PRO A 1 95 ? 1.986 -4.434 -15.910 1.00 92.19 95 PRO A O 1
ATOM 748 N N . ASP A 1 96 ? 0.424 -4.706 -17.505 1.00 85.31 96 ASP A N 1
ATOM 749 C CA . ASP A 1 96 ? -0.668 -5.091 -16.596 1.00 85.31 96 ASP A CA 1
ATOM 750 C C . ASP A 1 96 ? -0.370 -6.363 -15.778 1.00 85.31 96 ASP A C 1
ATOM 752 O O . ASP A 1 96 ? -0.908 -6.540 -14.681 1.00 85.31 96 ASP A O 1
ATOM 756 N N . ASP A 1 97 ? 0.464 -7.252 -16.320 1.00 87.44 97 ASP A N 1
ATOM 757 C CA . ASP A 1 97 ? 0.877 -8.534 -15.745 1.00 87.44 97 ASP A CA 1
ATOM 758 C C . ASP A 1 97 ? 2.311 -8.515 -15.197 1.00 87.44 97 ASP A C 1
ATOM 760 O O . ASP A 1 97 ? 2.848 -9.567 -14.846 1.00 87.44 97 ASP A O 1
ATOM 764 N N . LEU A 1 98 ? 2.932 -7.332 -15.103 1.00 89.44 98 LEU A N 1
ATOM 765 C CA . LEU A 1 98 ? 4.277 -7.213 -14.560 1.00 89.44 98 LEU A CA 1
ATOM 766 C C . LEU A 1 98 ? 4.272 -7.564 -13.072 1.00 89.44 98 LEU A C 1
ATOM 768 O O . LEU A 1 98 ? 3.706 -6.851 -12.242 1.00 89.44 98 LEU A O 1
ATOM 772 N N . ASP A 1 99 ? 4.930 -8.673 -12.754 1.00 87.25 99 ASP A N 1
ATOM 773 C CA . ASP A 1 99 ? 5.103 -9.151 -11.392 1.00 87.25 99 ASP A CA 1
ATOM 774 C C . ASP A 1 99 ? 6.003 -8.178 -10.589 1.00 87.25 99 ASP A C 1
ATOM 776 O O . ASP A 1 99 ? 7.181 -8.018 -10.938 1.00 87.25 99 ASP A O 1
ATOM 780 N N . PRO A 1 100 ? 5.487 -7.552 -9.504 1.00 86.06 100 PRO A N 1
ATOM 781 C CA . PRO A 1 100 ? 6.243 -6.650 -8.629 1.00 86.06 100 PRO A CA 1
ATOM 782 C C . PRO A 1 100 ? 7.481 -7.275 -7.977 1.00 86.06 100 PRO A C 1
ATOM 784 O O . PRO A 1 100 ? 8.358 -6.541 -7.523 1.00 86.06 100 PRO A O 1
ATOM 787 N N . TRP A 1 101 ? 7.530 -8.606 -7.877 1.00 85.12 101 TRP A N 1
ATOM 788 C CA . TRP A 1 101 ? 8.632 -9.361 -7.277 1.00 85.12 101 TRP A CA 1
ATOM 789 C C . TRP A 1 101 ? 9.576 -9.980 -8.318 1.00 85.12 101 TRP A C 1
ATOM 791 O O . TRP A 1 101 ? 10.523 -10.661 -7.932 1.00 85.12 101 TRP A O 1
ATOM 801 N N . SER A 1 102 ? 9.341 -9.766 -9.616 1.00 89.69 102 SER A N 1
ATOM 802 C CA . SER A 1 102 ? 10.180 -10.352 -10.666 1.00 89.69 102 SER A CA 1
ATOM 803 C C . SER A 1 102 ? 11.594 -9.772 -10.694 1.00 89.69 102 SER A C 1
ATOM 805 O O . SER A 1 102 ? 11.798 -8.581 -10.443 1.00 89.69 102 SER A O 1
ATOM 807 N N . ASP A 1 103 ? 12.559 -10.596 -11.114 1.00 89.12 103 ASP A N 1
ATOM 808 C CA . ASP A 1 103 ? 13.951 -10.175 -11.324 1.00 89.12 103 ASP A CA 1
ATOM 809 C C . ASP A 1 103 ? 14.032 -8.941 -12.231 1.00 89.12 103 ASP A C 1
ATOM 811 O O . ASP A 1 103 ? 14.768 -8.011 -11.942 1.00 89.12 103 ASP A O 1
ATOM 815 N N . ALA A 1 104 ? 13.196 -8.864 -13.272 1.00 87.69 104 ALA A N 1
ATOM 816 C CA . ALA A 1 104 ? 13.162 -7.719 -14.180 1.00 87.69 104 ALA A CA 1
ATOM 817 C C . ALA A 1 104 ? 12.834 -6.389 -13.475 1.00 87.69 104 ALA A C 1
ATOM 819 O O . ALA A 1 104 ? 13.363 -5.348 -13.863 1.00 87.69 104 ALA A O 1
ATOM 820 N N . VAL A 1 105 ? 11.964 -6.406 -12.460 1.00 86.69 105 VAL A N 1
ATOM 821 C CA . VAL A 1 105 ? 11.603 -5.219 -11.671 1.00 86.69 105 VAL A CA 1
ATOM 822 C C . VAL A 1 105 ? 12.708 -4.875 -10.672 1.00 86.69 105 VAL A C 1
ATOM 824 O O . VAL A 1 105 ? 13.064 -3.701 -10.546 1.00 86.69 105 VAL A O 1
ATOM 827 N N . CYS A 1 106 ? 13.279 -5.879 -10.004 1.00 86.69 106 CYS A N 1
ATOM 828 C CA . CYS A 1 106 ? 14.397 -5.703 -9.073 1.00 86.69 106 CYS A CA 1
ATOM 829 C C . CYS A 1 106 ? 15.644 -5.158 -9.789 1.00 86.69 106 CYS A C 1
ATOM 831 O O . CYS A 1 106 ? 16.167 -4.112 -9.408 1.00 86.69 106 CYS A O 1
ATOM 833 N N . ASP A 1 107 ? 16.048 -5.795 -10.887 1.00 88.19 107 ASP A N 1
ATOM 834 C CA . ASP A 1 107 ? 17.169 -5.388 -11.735 1.00 88.19 107 ASP A CA 1
ATOM 835 C C . ASP A 1 107 ? 16.967 -3.962 -12.262 1.00 88.19 107 ASP A C 1
ATOM 837 O O . ASP A 1 107 ? 17.879 -3.127 -12.203 1.00 88.19 107 ASP A O 1
ATOM 841 N N . ALA A 1 108 ? 15.752 -3.655 -12.739 1.00 86.75 108 ALA A N 1
ATOM 842 C CA . ALA A 1 108 ? 15.408 -2.312 -13.180 1.00 86.75 108 ALA A CA 1
ATOM 843 C C . ALA A 1 108 ? 15.609 -1.300 -12.059 1.00 86.75 108 ALA A C 1
ATOM 845 O O . ALA A 1 108 ? 16.278 -0.301 -12.305 1.00 86.75 108 ALA A O 1
ATOM 846 N N . ALA A 1 109 ? 15.110 -1.553 -10.845 1.00 84.88 109 ALA A N 1
ATOM 847 C CA . ALA A 1 109 ? 15.269 -0.666 -9.689 1.00 84.88 109 ALA A CA 1
ATOM 848 C C . ALA A 1 109 ? 16.745 -0.443 -9.301 1.00 84.88 109 ALA A C 1
ATOM 850 O O . ALA A 1 109 ? 17.126 0.683 -8.966 1.00 84.88 109 ALA A O 1
ATOM 851 N N . GLU A 1 110 ? 17.592 -1.467 -9.437 1.00 87.62 110 GLU A N 1
ATOM 852 C CA . GLU A 1 110 ? 19.042 -1.405 -9.188 1.00 87.62 110 GLU A CA 1
ATOM 853 C C . GLU A 1 110 ? 19.841 -0.714 -10.311 1.00 87.62 110 GLU A C 1
ATOM 855 O O . GLU A 1 110 ? 21.030 -0.422 -10.161 1.00 87.62 110 GLU A O 1
ATOM 860 N N . GLY A 1 111 ? 19.181 -0.359 -11.417 1.00 84.38 111 GLY A N 1
ATOM 861 C CA . GLY A 1 111 ? 19.745 0.446 -12.500 1.00 84.38 111 GLY A CA 1
ATOM 862 C C . GLY A 1 111 ? 20.056 -0.323 -13.782 1.00 84.38 111 GLY A C 1
ATOM 863 O O . GLY A 1 111 ? 20.617 0.271 -14.708 1.00 84.38 111 GLY A O 1
ATOM 864 N N . ALA A 1 112 ? 19.689 -1.601 -13.876 1.00 83.12 112 ALA A N 1
ATOM 865 C CA . ALA A 1 112 ? 19.791 -2.359 -15.115 1.00 83.12 112 ALA A CA 1
ATOM 866 C C . ALA A 1 112 ? 18.615 -2.023 -16.046 1.00 83.12 112 ALA A C 1
ATOM 868 O O . ALA A 1 112 ? 17.462 -2.324 -15.766 1.00 83.12 112 ALA A O 1
ATOM 869 N N . ILE A 1 113 ? 18.904 -1.409 -17.193 1.00 82.12 113 ILE A N 1
ATOM 870 C CA . ILE A 1 113 ? 17.894 -1.110 -18.215 1.00 82.12 113 ILE A CA 1
ATOM 871 C C . ILE A 1 113 ? 18.053 -2.125 -19.347 1.0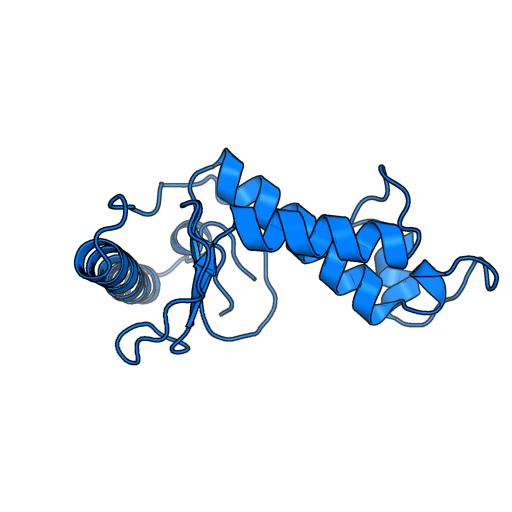0 82.12 113 ILE A C 1
ATOM 873 O O . ILE A 1 113 ? 19.086 -2.146 -20.020 1.00 82.12 113 ILE A O 1
ATOM 877 N N . SER A 1 114 ? 17.038 -2.965 -19.550 1.00 83.06 114 SER A N 1
ATOM 878 C CA . SER A 1 114 ? 17.007 -3.975 -20.618 1.00 83.06 114 SER A CA 1
ATOM 879 C C . SER A 1 114 ? 16.388 -3.433 -21.908 1.00 83.06 114 SER A C 1
ATOM 881 O O . SER A 1 114 ? 16.854 -3.762 -22.998 1.00 83.06 114 SER A O 1
ATOM 883 N N . ASP A 1 115 ? 15.399 -2.548 -21.784 1.00 86.50 115 ASP A N 1
ATOM 884 C CA . ASP A 1 115 ? 14.778 -1.816 -22.881 1.00 86.50 115 ASP A CA 1
ATOM 885 C C . ASP A 1 115 ? 14.761 -0.310 -22.564 1.00 86.50 115 ASP A C 1
ATOM 887 O O . ASP A 1 115 ? 13.888 0.173 -21.839 1.00 86.50 115 ASP A O 1
ATOM 891 N N . PRO A 1 116 ? 15.697 0.469 -23.133 1.00 82.12 116 PRO A N 1
ATOM 892 C CA . PRO A 1 116 ? 15.739 1.916 -22.948 1.00 82.12 116 PRO A CA 1
ATOM 893 C C . PRO A 1 116 ? 14.511 2.663 -23.475 1.00 82.12 116 PRO A C 1
ATOM 895 O O . PRO A 1 116 ? 14.344 3.834 -23.144 1.00 82.12 116 PRO A O 1
ATOM 898 N N . SER A 1 117 ? 13.674 2.042 -24.311 1.00 88.38 117 SER A N 1
ATOM 899 C CA . SER A 1 117 ? 12.445 2.657 -24.824 1.00 88.38 117 SER A CA 1
ATOM 900 C C . SER A 1 117 ? 11.240 2.471 -23.899 1.00 88.38 117 SER A C 1
ATOM 902 O O . SER A 1 117 ? 10.287 3.240 -24.005 1.00 88.38 117 SER A O 1
ATOM 904 N N . ALA A 1 118 ? 11.304 1.526 -22.955 1.00 91.06 118 ALA A N 1
ATOM 905 C CA . ALA A 1 118 ? 10.239 1.271 -21.994 1.00 91.06 118 ALA A CA 1
ATOM 906 C C . ALA A 1 118 ? 10.216 2.343 -20.894 1.00 91.06 118 ALA A C 1
ATOM 908 O O . ALA A 1 118 ? 11.165 2.486 -20.117 1.00 91.06 118 ALA A O 1
ATOM 909 N N . LEU A 1 119 ? 9.109 3.084 -20.800 1.00 93.56 119 LEU A N 1
ATOM 910 C CA . LEU A 1 119 ? 8.983 4.223 -19.890 1.00 93.56 119 LEU A CA 1
ATOM 911 C C . LEU A 1 119 ? 9.140 3.813 -18.417 1.00 93.56 119 LEU A C 1
ATOM 913 O O . LEU A 1 119 ? 9.860 4.471 -17.666 1.00 93.56 119 LEU A O 1
ATOM 917 N N . TRP A 1 120 ? 8.561 2.678 -18.023 1.00 93.75 120 TRP A N 1
ATOM 918 C CA . TRP A 1 120 ? 8.675 2.169 -16.657 1.00 93.75 120 TRP A CA 1
ATOM 919 C C . TRP A 1 120 ? 10.122 1.821 -16.257 1.00 93.75 120 TRP A C 1
ATOM 921 O O . TRP A 1 120 ? 10.496 1.985 -15.098 1.00 93.75 120 TRP A O 1
ATOM 931 N N . GLN A 1 121 ? 10.977 1.411 -17.205 1.00 92.31 121 GLN A N 1
ATOM 932 C CA . GLN A 1 121 ? 12.402 1.172 -16.927 1.00 92.31 121 GLN A CA 1
ATOM 933 C C . GLN A 1 121 ? 13.194 2.480 -16.815 1.00 92.31 121 GLN A C 1
ATOM 935 O O . GLN A 1 121 ? 14.156 2.568 -16.049 1.00 92.31 121 GLN A O 1
ATOM 940 N N . GLN A 1 122 ? 12.789 3.523 -17.545 1.00 91.88 122 GLN A N 1
ATOM 941 C CA . GLN A 1 122 ? 13.378 4.857 -17.398 1.00 91.88 122 GLN A CA 1
ATOM 942 C C . GLN A 1 122 ? 13.057 5.447 -16.015 1.00 91.88 122 GLN A C 1
ATOM 944 O O . GLN A 1 122 ? 13.955 5.963 -15.345 1.00 91.88 122 GLN A O 1
ATOM 949 N N . TYR A 1 123 ? 11.811 5.289 -15.559 1.00 92.62 123 TYR A N 1
ATOM 950 C CA . TYR A 1 123 ? 11.317 5.677 -14.230 1.00 92.62 123 TYR A CA 1
ATOM 951 C C . TYR A 1 123 ? 11.300 4.486 -13.264 1.00 92.62 123 TYR A C 1
ATOM 953 O O . TYR A 1 123 ? 10.283 4.162 -12.647 1.00 92.62 123 TYR A O 1
ATOM 961 N N . ARG A 1 124 ? 12.433 3.781 -13.181 1.00 91.56 124 ARG A N 1
ATOM 962 C CA . ARG A 1 124 ? 12.582 2.518 -12.441 1.00 91.56 124 ARG A CA 1
ATOM 963 C C . ARG A 1 124 ? 12.169 2.588 -10.968 1.00 91.56 124 ARG A C 1
ATOM 965 O O . ARG A 1 124 ? 11.555 1.653 -10.472 1.00 91.56 124 ARG A O 1
ATOM 972 N N . VAL A 1 125 ? 12.486 3.682 -10.271 1.00 88.94 125 VAL A N 1
ATOM 973 C CA . VAL A 1 125 ? 12.224 3.810 -8.827 1.00 88.94 125 VAL A CA 1
ATOM 974 C C . VAL A 1 125 ? 10.735 4.035 -8.594 1.00 88.94 125 VAL A C 1
ATOM 976 O O . VAL A 1 125 ? 10.122 3.383 -7.757 1.00 88.94 125 VAL A O 1
ATOM 979 N N . GLU A 1 126 ? 10.132 4.926 -9.374 1.00 92.38 126 GLU A N 1
ATOM 980 C CA . GLU A 1 126 ? 8.706 5.224 -9.325 1.00 92.38 126 GLU A CA 1
ATOM 981 C C . GLU A 1 126 ? 7.873 4.001 -9.715 1.00 92.38 126 GLU A C 1
ATOM 983 O O . GLU A 1 126 ? 6.871 3.706 -9.067 1.00 92.38 126 GLU A O 1
ATOM 988 N N . SER A 1 127 ? 8.318 3.268 -10.736 1.00 93.94 127 SER A N 1
ATOM 989 C CA . SER A 1 127 ? 7.694 2.032 -11.209 1.00 93.94 127 SER A CA 1
ATOM 990 C C . SER A 1 127 ? 7.750 0.930 -10.161 1.00 93.94 127 SER A C 1
ATOM 992 O O . SER A 1 127 ? 6.719 0.323 -9.873 1.00 93.94 127 SER A O 1
ATOM 994 N N . PHE A 1 128 ? 8.915 0.729 -9.537 1.00 91.69 128 PHE A N 1
ATOM 995 C CA . PHE A 1 128 ? 9.085 -0.196 -8.418 1.00 91.69 128 PHE A CA 1
ATOM 996 C C . PHE A 1 128 ? 8.104 0.133 -7.285 1.00 91.69 128 PHE A C 1
ATOM 998 O O . PHE A 1 128 ? 7.255 -0.691 -6.943 1.00 91.69 128 PHE A O 1
ATOM 1005 N N . SER A 1 129 ? 8.133 1.365 -6.769 1.00 90.81 129 SER A N 1
ATOM 1006 C CA . SER A 1 129 ? 7.257 1.782 -5.669 1.00 90.81 129 SER A CA 1
ATOM 1007 C C . SER A 1 129 ? 5.773 1.678 -6.032 1.00 90.81 129 SER A C 1
ATOM 1009 O O . SER A 1 129 ? 4.959 1.240 -5.219 1.00 90.81 129 SER A O 1
ATOM 1011 N N . CYS A 1 130 ? 5.399 2.048 -7.260 1.00 94.75 130 CYS A N 1
ATOM 1012 C CA . CYS A 1 130 ? 4.020 1.975 -7.734 1.00 94.75 130 CYS A CA 1
ATOM 1013 C C . CYS A 1 130 ? 3.509 0.527 -7.768 1.00 94.75 130 CYS A C 1
ATOM 1015 O O . CYS A 1 130 ? 2.425 0.258 -7.248 1.00 94.75 130 CYS A O 1
ATOM 1017 N N . LEU A 1 131 ? 4.297 -0.411 -8.305 1.00 93.81 131 LEU A N 1
ATOM 1018 C CA . LEU A 1 131 ? 3.955 -1.837 -8.340 1.00 93.81 131 LEU A CA 1
ATOM 1019 C C . LEU A 1 131 ? 3.786 -2.420 -6.932 1.00 93.81 131 LEU A C 1
ATOM 1021 O O . LEU A 1 131 ? 2.797 -3.109 -6.668 1.00 93.81 131 LEU A O 1
ATOM 1025 N N . ARG A 1 132 ? 4.705 -2.101 -6.013 1.00 91.69 132 ARG A N 1
ATOM 1026 C CA . ARG A 1 132 ? 4.637 -2.544 -4.611 1.00 91.69 132 ARG A CA 1
ATOM 1027 C C . ARG A 1 132 ? 3.381 -2.039 -3.911 1.00 91.69 132 ARG A C 1
ATOM 1029 O O . ARG A 1 132 ? 2.670 -2.822 -3.286 1.00 91.69 132 ARG A O 1
ATOM 1036 N N . LEU A 1 133 ? 3.062 -0.756 -4.071 1.00 93.75 133 LEU A N 1
ATOM 1037 C CA . LEU A 1 133 ? 1.867 -0.158 -3.475 1.00 93.75 133 LEU A CA 1
ATOM 1038 C C . LEU A 1 133 ? 0.572 -0.718 -4.080 1.00 93.75 133 LEU A C 1
ATOM 1040 O O . LEU A 1 133 ? -0.390 -0.925 -3.343 1.00 93.75 133 LEU A O 1
ATOM 1044 N N . ILE A 1 134 ? 0.536 -1.019 -5.386 1.00 94.94 134 ILE A N 1
ATOM 1045 C CA . ILE A 1 134 ? -0.612 -1.698 -6.017 1.00 94.94 134 ILE A CA 1
ATOM 1046 C C . ILE A 1 134 ? -0.821 -3.075 -5.394 1.00 94.94 134 ILE A C 1
ATOM 1048 O O . ILE A 1 134 ? -1.952 -3.412 -5.037 1.00 94.94 134 ILE A O 1
ATOM 1052 N N . ALA A 1 135 ? 0.249 -3.864 -5.267 1.00 93.31 135 ALA A N 1
ATOM 1053 C CA . ALA A 1 135 ? 0.184 -5.189 -4.663 1.00 93.31 135 ALA A CA 1
ATOM 1054 C C . ALA A 1 135 ? -0.300 -5.110 -3.210 1.00 93.31 135 ALA A C 1
ATOM 1056 O O . ALA A 1 135 ? -1.303 -5.732 -2.871 1.00 93.31 135 ALA A O 1
ATOM 1057 N N . ALA A 1 136 ? 0.324 -4.265 -2.388 1.00 93.19 136 ALA A N 1
ATOM 1058 C CA . ALA A 1 136 ? -0.044 -4.105 -0.985 1.00 93.19 136 ALA A CA 1
ATOM 1059 C C . ALA A 1 136 ? -1.479 -3.595 -0.797 1.00 93.19 136 ALA A C 1
ATOM 1061 O O . ALA A 1 136 ? -2.202 -4.098 0.062 1.00 93.19 136 ALA A O 1
ATOM 1062 N N . ALA A 1 137 ? -1.934 -2.644 -1.618 1.00 95.62 137 ALA A N 1
ATOM 1063 C CA . ALA A 1 137 ? -3.305 -2.146 -1.557 1.00 95.62 137 ALA A CA 1
ATOM 1064 C C . ALA A 1 137 ? -4.330 -3.210 -1.962 1.00 95.62 137 ALA A C 1
ATOM 1066 O O . ALA A 1 137 ? -5.367 -3.329 -1.309 1.00 95.62 137 ALA A O 1
ATOM 1067 N N . ARG A 1 138 ? -4.037 -4.023 -2.988 1.00 95.00 138 ARG A N 1
ATOM 1068 C CA . ARG A 1 138 ? -4.875 -5.178 -3.351 1.00 95.00 138 ARG A CA 1
ATOM 1069 C C . ARG A 1 138 ? -4.945 -6.188 -2.207 1.00 95.00 138 ARG A C 1
ATOM 1071 O O . ARG A 1 138 ? -6.054 -6.576 -1.845 1.00 95.00 138 ARG A O 1
ATOM 1078 N N . THR A 1 139 ? -3.806 -6.547 -1.613 1.00 94.75 139 THR A N 1
ATOM 1079 C CA . THR A 1 139 ? -3.751 -7.472 -0.472 1.00 94.75 139 THR A CA 1
ATOM 1080 C C . THR A 1 139 ? -4.552 -6.921 0.703 1.00 94.75 139 THR A C 1
ATOM 1082 O O . THR A 1 139 ? -5.492 -7.578 1.133 1.00 94.75 139 THR A O 1
ATOM 1085 N N . SER A 1 140 ? -4.293 -5.678 1.123 1.00 96.25 140 SER A N 1
ATOM 1086 C CA . SER A 1 140 ? -5.015 -4.982 2.199 1.00 96.25 140 SER A CA 1
ATOM 1087 C C . SER A 1 140 ? -6.533 -5.009 2.009 1.00 96.25 140 SER A C 1
ATOM 1089 O O . SER A 1 140 ? -7.270 -5.351 2.931 1.00 96.25 140 SER A O 1
ATOM 1091 N N . ILE A 1 141 ? -7.020 -4.701 0.802 1.00 97.12 141 ILE A N 1
ATOM 1092 C CA . ILE A 1 141 ? -8.457 -4.731 0.493 1.00 97.12 141 ILE A CA 1
ATOM 1093 C C . ILE A 1 141 ? -9.010 -6.158 0.558 1.00 97.12 141 ILE A C 1
ATOM 1095 O O . ILE A 1 141 ? -10.119 -6.361 1.047 1.00 97.12 141 ILE A O 1
ATOM 1099 N N . SER A 1 142 ? -8.265 -7.139 0.045 1.00 95.62 142 SER A N 1
ATOM 1100 C CA . SER A 1 142 ? -8.725 -8.528 -0.025 1.00 95.62 142 SER A CA 1
ATOM 1101 C C . SER A 1 142 ? -8.748 -9.232 1.333 1.00 95.62 142 SER A C 1
ATOM 1103 O O . SER A 1 142 ? -9.670 -10.001 1.594 1.00 95.62 142 SER A O 1
ATOM 1105 N N . THR A 1 143 ? -7.772 -8.950 2.197 1.00 94.06 143 THR A N 1
ATOM 1106 C CA . THR A 1 143 ? -7.628 -9.593 3.509 1.00 94.06 143 THR A CA 1
ATOM 1107 C C . THR A 1 143 ? -8.325 -8.807 4.614 1.00 94.06 143 THR A C 1
ATOM 1109 O O . THR A 1 143 ? -8.727 -9.384 5.619 1.00 94.06 143 THR A O 1
ATOM 1112 N N . GLY A 1 144 ? -8.500 -7.495 4.435 1.00 92.38 144 GLY A N 1
ATOM 1113 C CA . GLY A 1 144 ? -8.972 -6.586 5.477 1.00 92.38 144 GLY A CA 1
ATOM 1114 C C . GLY A 1 144 ? -7.853 -6.027 6.366 1.00 92.38 144 GLY A C 1
ATOM 1115 O O . GLY A 1 144 ? -8.152 -5.263 7.286 1.00 92.38 144 GLY A O 1
ATOM 1116 N N . ALA A 1 145 ? -6.591 -6.359 6.090 1.00 93.69 145 ALA A N 1
ATOM 1117 C CA . ALA A 1 145 ? -5.423 -5.904 6.841 1.00 93.69 145 ALA A CA 1
ATOM 1118 C C . ALA A 1 145 ? -5.012 -4.465 6.505 1.00 93.69 145 ALA A C 1
ATOM 1120 O O . ALA A 1 145 ? -5.210 -4.003 5.376 1.00 93.69 145 ALA A O 1
ATOM 1121 N N . ALA A 1 146 ? -4.413 -3.742 7.453 1.00 92.75 146 ALA A N 1
ATOM 1122 C CA . ALA A 1 146 ? -3.798 -2.451 7.160 1.00 92.75 146 ALA A CA 1
ATOM 1123 C C . ALA A 1 146 ? -2.449 -2.625 6.463 1.00 92.75 146 ALA A C 1
ATOM 1125 O O . ALA A 1 146 ? -1.695 -3.557 6.741 1.00 92.75 146 ALA A O 1
ATOM 1126 N N . ILE A 1 147 ? -2.125 -1.660 5.604 1.00 92.12 147 ILE A N 1
ATOM 1127 C CA . ILE A 1 147 ? -0.752 -1.398 5.192 1.00 92.12 147 ILE A CA 1
ATOM 1128 C C . ILE A 1 147 ? -0.132 -0.498 6.256 1.00 92.12 147 ILE A C 1
ATOM 1130 O O . ILE A 1 147 ? -0.633 0.598 6.523 1.00 92.12 147 ILE A O 1
ATOM 1134 N N . THR A 1 148 ? 0.972 -0.934 6.833 1.00 85.38 148 THR A N 1
ATOM 1135 C CA . THR A 1 148 ? 1.828 -0.122 7.691 1.00 85.38 148 THR A CA 1
ATOM 1136 C C . THR A 1 148 ? 3.230 -0.087 7.120 1.00 85.38 148 THR A C 1
ATOM 1138 O O . THR A 1 148 ? 3.634 -0.929 6.321 1.00 85.38 148 THR A O 1
ATOM 1141 N N . PHE A 1 149 ? 3.985 0.912 7.514 1.00 70.88 149 PHE A N 1
ATOM 1142 C CA . PHE A 1 149 ? 5.379 1.043 7.171 1.00 70.88 149 PHE A CA 1
ATOM 1143 C C . PHE A 1 149 ? 6.100 1.134 8.518 1.00 70.88 149 PHE A C 1
ATOM 1145 O O . PHE A 1 149 ? 5.777 2.005 9.325 1.00 70.88 149 PHE A O 1
ATOM 1152 N N . ALA A 1 150 ? 6.953 0.152 8.795 1.00 56.78 150 ALA A N 1
ATOM 1153 C CA . ALA A 1 150 ? 7.647 -0.053 10.062 1.00 56.78 150 ALA A CA 1
ATOM 1154 C C . ALA A 1 150 ? 9.141 -0.201 9.781 1.00 56.78 150 ALA A C 1
ATOM 1156 O O . ALA A 1 150 ? 9.457 -0.689 8.671 1.00 56.78 150 ALA A O 1
#

Secondary structure (DSSP, 8-state):
-EESHHHH--SHHHHHHHHHHHHHHHHHHHHTTPPP--PPP--GGG--------EEESS--SSPEE-TTSTTSEEEEHHHHHHHHHHHHHHTT--TT--TTSHHHHHHHHT--S-TT-HHHHTHHHHHHHHHHHHHHHHHHHH-PPEE--

Foldseek 3Di:
DWFQVLLQDPDPVSNVVVQQLQVLVQVQCVVVVFDGAHADHDHSVLIDADADWEKEFQGDDDDWQADPSHTRRTYHHLVVLLVVLVVVCVVQVPDPPDDLPDPVLVCLLVPDDPDPVRSCSVVSVSNSVSNVSNSSSVVNNVNRTMDGGD

Organism: NCBI:txid58121

pLDDT: mean 86.53, std 11.05, range [43.31, 97.5]

Sequence (150 aa):
MFVGILTALDDEEGVAHYRGELAMVTATLKAAGLPTWHEPDVDPDEAYDEQMYGYYVPVDFQPVIIDERVSGGYLGSSHRLLDECLRLARLLELPDDLDPWSDAVCDAAEGAISDPSALWQQYRVESFSCLRLIAAARTSISTGAAITFA

Radius of gyration: 16.36 Å; chains: 1; bounding box: 38×30×48 Å